Protein AF-A0A5J4K630-F1 (afdb_monomer_lite)

Organism: NCBI:txid2045279

Secondary structure (DSSP, 8-state):
-EEEEEEEEEEEEEE--S-TTS-EEEEEEEEEES-EEEEEETTEEEEEEESS-EEEEEEEEE-SS-S-HHHHHTTBS-HHHHHHHHTT-EEEEEEEEEEEE--SSEEE-SEEEETTEEEEE-

Sequence (122 aa):
MLRASEIIGTNAHLSLLPDPLHPVLTFSSTTMSGLQISRDLGSVTITITASGTAVATGVSIKTSILQDIVTGLSSFANKADLLILAAGGTVPRLVMTNVVLYIDRSLSSASLQAGGLQVSFS

Radius of gyration: 14.0 Å; chains: 1; bounding box: 38×26×37 Å

Foldseek 3Di:
DKWFQKKKFFFWAWDCPPPVQKIKIWGQKIKTHFIWDWDDDDPKIKIKTFNGIKMFGGKIAIAGHPVDLVVQCVFWPDPVCSVCRVVRHTDRITMGGRDDDDGPDDIDTPDMDGHRMDIDMD

pLDDT: mean 85.68, std 12.23, range [44.03, 96.88]

Structure (mmCIF, N/CA/C/O backbone):
data_AF-A0A5J4K630-F1
#
_entry.id   AF-A0A5J4K630-F1
#
loop_
_atom_site.group_PDB
_atom_site.id
_atom_site.type_symbol
_atom_site.label_atom_id
_atom_site.label_alt_id
_atom_site.label_comp_id
_atom_site.label_asym_id
_atom_site.label_entity_id
_atom_site.label_seq_id
_atom_site.pdbx_PDB_ins_code
_atom_site.Cartn_x
_atom_site.Cartn_y
_atom_site.Cartn_z
_atom_site.occupancy
_atom_site.B_iso_or_equiv
_atom_site.auth_seq_id
_atom_site.auth_comp_id
_atom_site.auth_asym_id
_atom_site.auth_atom_id
_atom_site.pdbx_PDB_model_num
ATOM 1 N N . MET A 1 1 ? -1.407 0.856 10.596 1.00 87.19 1 MET A N 1
ATOM 2 C CA . MET A 1 1 ? -1.364 -0.417 9.852 1.00 87.19 1 MET A CA 1
ATOM 3 C C . MET A 1 1 ? -2.173 -0.282 8.571 1.00 87.19 1 MET A C 1
ATOM 5 O O . MET A 1 1 ? -3.200 0.381 8.577 1.00 87.19 1 MET A O 1
ATOM 9 N N . LEU A 1 2 ? -1.717 -0.903 7.489 1.00 88.88 2 LEU A N 1
ATOM 10 C CA . LEU A 1 2 ? -2.449 -1.058 6.237 1.00 88.88 2 LEU A CA 1
ATOM 11 C C . LEU A 1 2 ? -2.735 -2.544 6.019 1.00 88.88 2 LEU A C 1
ATOM 13 O O . LEU A 1 2 ? -1.841 -3.376 6.162 1.00 88.88 2 LEU A O 1
ATOM 17 N N . ARG A 1 3 ? -3.978 -2.870 5.679 1.00 91.31 3 ARG A N 1
ATOM 18 C CA . ARG A 1 3 ? -4.424 -4.205 5.293 1.00 91.31 3 ARG A CA 1
ATOM 19 C C . ARG A 1 3 ? -5.130 -4.155 3.948 1.00 91.31 3 ARG A C 1
ATOM 21 O O . ARG A 1 3 ? -5.814 -3.179 3.643 1.00 91.31 3 ARG A O 1
ATOM 28 N N . ALA A 1 4 ? -4.960 -5.207 3.162 1.00 91.62 4 ALA A N 1
ATOM 29 C CA . ALA A 1 4 ? -5.709 -5.419 1.933 1.00 91.62 4 ALA A CA 1
ATOM 30 C C . ALA A 1 4 ? -5.740 -6.910 1.592 1.00 91.62 4 ALA A C 1
ATOM 32 O O . ALA A 1 4 ? -4.792 -7.641 1.871 1.00 91.62 4 ALA A O 1
ATOM 33 N N . SER A 1 5 ? -6.813 -7.361 0.952 1.00 92.69 5 SER A N 1
ATOM 34 C CA . SER A 1 5 ? -6.855 -8.714 0.382 1.00 92.69 5 SER A CA 1
ATOM 35 C C . SER A 1 5 ? -5.872 -8.860 -0.783 1.00 92.69 5 SER A C 1
ATOM 37 O O . SER A 1 5 ? -5.186 -9.874 -0.886 1.00 92.69 5 SER A O 1
ATOM 39 N N . GLU A 1 6 ? -5.745 -7.814 -1.602 1.00 93.19 6 GLU A N 1
ATOM 40 C CA . GLU A 1 6 ? -4.823 -7.747 -2.730 1.00 93.19 6 GLU A CA 1
ATOM 41 C C . GLU A 1 6 ? -4.379 -6.300 -2.971 1.00 93.19 6 GLU A C 1
ATOM 43 O O . GLU A 1 6 ? -5.175 -5.366 -2.837 1.00 93.19 6 GLU A O 1
ATOM 48 N N . ILE A 1 7 ? -3.113 -6.123 -3.342 1.00 92.62 7 ILE A N 1
ATOM 49 C CA . ILE A 1 7 ? -2.562 -4.891 -3.899 1.00 92.62 7 ILE A CA 1
ATOM 50 C C . ILE A 1 7 ? -1.830 -5.246 -5.186 1.00 92.62 7 ILE A C 1
ATOM 52 O O . ILE A 1 7 ? -0.868 -6.012 -5.171 1.00 92.62 7 ILE A O 1
ATOM 56 N N . ILE A 1 8 ? -2.246 -4.644 -6.294 1.00 95.31 8 ILE A N 1
ATOM 57 C CA . ILE A 1 8 ? -1.528 -4.718 -7.564 1.00 95.31 8 ILE A CA 1
ATOM 58 C C . ILE A 1 8 ? -0.910 -3.352 -7.817 1.00 95.31 8 ILE A C 1
ATOM 60 O O . ILE A 1 8 ? -1.618 -2.379 -8.081 1.00 95.31 8 ILE A O 1
ATOM 64 N N . GLY A 1 9 ? 0.411 -3.285 -7.717 1.00 94.50 9 GLY A N 1
ATOM 65 C CA . GLY A 1 9 ? 1.209 -2.102 -7.992 1.00 94.50 9 GLY A CA 1
ATOM 66 C C . GLY A 1 9 ? 1.831 -2.131 -9.384 1.00 94.50 9 GLY A C 1
ATOM 67 O O . GLY A 1 9 ? 2.195 -3.187 -9.899 1.00 94.50 9 GLY A O 1
ATOM 68 N N . THR A 1 10 ? 1.986 -0.956 -9.983 1.00 96.88 10 THR A N 1
ATOM 69 C CA . THR A 1 10 ? 2.667 -0.759 -11.271 1.00 96.88 10 THR A CA 1
ATOM 70 C C . THR A 1 10 ? 3.962 0.013 -11.076 1.00 96.88 10 THR A C 1
ATOM 72 O O . THR A 1 10 ? 4.003 0.965 -10.290 1.00 96.88 10 THR A O 1
ATOM 75 N N . ASN A 1 11 ? 5.007 -0.394 -11.803 1.00 95.00 11 ASN A N 1
ATOM 76 C CA . ASN A 1 11 ? 6.364 0.149 -11.688 1.00 95.00 11 ASN A CA 1
ATOM 77 C C . ASN A 1 11 ? 6.808 0.244 -10.224 1.00 95.00 11 ASN A C 1
ATOM 79 O O . ASN A 1 11 ? 7.135 1.322 -9.726 1.00 95.00 11 ASN A O 1
ATOM 83 N N . ALA A 1 12 ? 6.734 -0.884 -9.523 1.00 91.81 12 ALA A N 1
ATOM 84 C CA . ALA A 1 12 ? 7.150 -0.957 -8.138 1.00 91.81 12 ALA A CA 1
ATOM 85 C C . ALA A 1 12 ? 8.666 -0.785 -8.054 1.00 91.81 12 ALA A C 1
ATOM 87 O O . ALA A 1 12 ? 9.402 -1.457 -8.780 1.00 91.81 12 ALA A O 1
ATOM 88 N N . HIS A 1 13 ? 9.130 0.082 -7.164 1.00 91.50 13 HIS A N 1
ATOM 89 C CA . HIS A 1 13 ? 10.552 0.305 -6.946 1.00 91.50 13 HIS A CA 1
ATOM 90 C C . HIS A 1 13 ? 10.846 0.471 -5.458 1.00 91.50 13 HIS A C 1
ATOM 92 O O . HIS A 1 13 ? 10.081 1.096 -4.725 1.00 91.50 13 HIS A O 1
ATOM 98 N N . LEU A 1 14 ? 11.956 -0.109 -5.011 1.00 88.44 14 LEU A N 1
ATOM 99 C CA . LEU A 1 14 ? 12.396 -0.062 -3.625 1.00 88.44 14 LEU A CA 1
ATOM 100 C C . LEU A 1 14 ? 13.691 0.747 -3.537 1.00 88.44 14 LEU A C 1
ATOM 102 O O . LEU A 1 14 ? 14.737 0.300 -4.000 1.00 88.44 14 LEU A O 1
ATOM 106 N N . SER A 1 15 ? 13.623 1.923 -2.912 1.00 87.88 15 SER A N 1
ATOM 107 C CA . SER A 1 15 ? 14.808 2.726 -2.609 1.00 87.88 15 SER A CA 1
ATOM 108 C C . SER A 1 15 ? 15.292 2.441 -1.193 1.00 87.88 15 SER A C 1
ATOM 110 O O . SER A 1 15 ? 14.579 2.696 -0.221 1.00 87.88 15 SER A O 1
ATOM 112 N N . LEU A 1 16 ? 16.525 1.943 -1.083 1.00 81.31 16 LEU A N 1
ATOM 113 C CA . LEU A 1 16 ? 17.228 1.738 0.189 1.00 81.31 16 LEU A CA 1
ATOM 114 C C . LEU A 1 16 ? 18.130 2.923 0.557 1.00 81.31 16 LEU A C 1
ATOM 116 O O . LEU A 1 16 ? 18.669 2.968 1.652 1.00 81.31 16 LEU A O 1
ATOM 120 N N . LEU A 1 17 ? 18.343 3.873 -0.354 1.00 81.69 17 LEU A N 1
ATOM 121 C CA . LEU A 1 17 ? 19.236 5.009 -0.136 1.00 81.69 17 LEU A CA 1
ATOM 122 C C . LEU A 1 17 ? 18.433 6.310 0.006 1.00 81.69 17 LEU A C 1
ATOM 124 O O . LEU A 1 17 ? 17.365 6.442 -0.601 1.00 81.69 17 LEU A O 1
ATOM 128 N N . PRO A 1 18 ? 18.920 7.277 0.807 1.00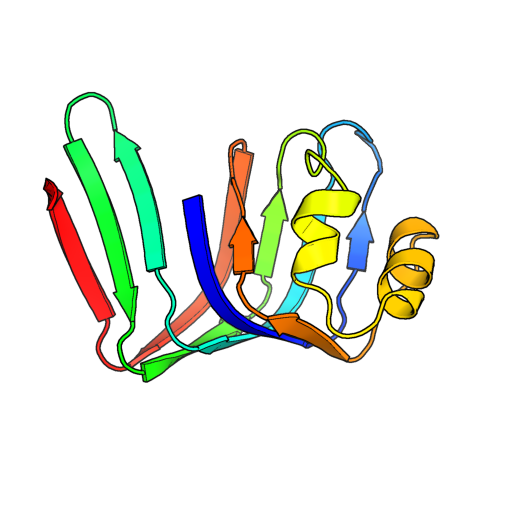 80.31 18 PRO A N 1
ATOM 129 C CA . PRO A 1 18 ? 20.186 7.268 1.560 1.00 80.31 18 PRO A CA 1
ATOM 130 C C . PRO A 1 18 ? 20.139 6.506 2.899 1.00 80.31 18 PRO A C 1
ATOM 132 O O . PRO A 1 18 ? 21.166 6.398 3.559 1.00 80.31 18 PRO A O 1
ATOM 135 N N . ASP A 1 19 ? 18.973 6.004 3.312 1.00 81.75 19 ASP A N 1
ATOM 136 C CA . ASP A 1 19 ? 18.746 5.409 4.634 1.00 81.75 19 ASP A CA 1
ATOM 137 C C . ASP A 1 19 ? 18.213 3.966 4.518 1.00 81.75 19 ASP A C 1
ATOM 139 O O . ASP A 1 19 ? 16.997 3.764 4.412 1.00 81.75 19 ASP A O 1
ATOM 143 N N . PRO A 1 20 ? 19.102 2.952 4.556 1.00 76.94 20 PRO A N 1
ATOM 144 C CA . PRO A 1 20 ? 18.723 1.545 4.397 1.00 76.94 20 PRO A CA 1
ATOM 145 C C . PRO A 1 20 ? 17.820 1.019 5.509 1.00 76.94 20 PRO A C 1
ATOM 147 O O . PRO A 1 20 ? 17.138 0.012 5.323 1.00 76.94 20 PRO A O 1
ATOM 150 N N . LEU A 1 21 ? 17.803 1.692 6.663 1.00 80.38 21 LEU A N 1
ATOM 151 C CA . LEU A 1 21 ? 16.943 1.327 7.780 1.00 80.38 21 LEU A CA 1
ATOM 152 C C . LEU A 1 21 ? 15.528 1.881 7.615 1.00 80.38 21 LEU A C 1
ATOM 154 O O . LEU A 1 21 ? 14.659 1.535 8.404 1.00 80.38 21 LEU A O 1
ATOM 158 N N . HIS A 1 22 ? 15.267 2.716 6.609 1.00 83.12 22 HIS A N 1
ATOM 159 C CA . HIS A 1 22 ? 13.945 3.285 6.350 1.00 83.12 22 HIS A CA 1
ATOM 160 C C . HIS A 1 22 ? 13.622 3.261 4.854 1.00 83.12 22 HIS A C 1
ATOM 162 O O . HIS A 1 22 ? 13.461 4.329 4.245 1.00 83.12 22 HIS A O 1
ATOM 168 N N . PRO A 1 23 ? 13.539 2.059 4.254 1.00 83.38 23 PRO A N 1
ATOM 169 C CA . PRO A 1 23 ? 13.325 1.915 2.827 1.00 83.38 23 PRO A CA 1
ATOM 170 C C . PRO A 1 23 ? 12.009 2.551 2.375 1.00 83.38 23 PRO A C 1
ATOM 172 O O . PRO A 1 23 ? 11.021 2.609 3.116 1.00 83.38 23 PRO A O 1
ATOM 175 N N . VAL A 1 24 ? 12.006 3.006 1.123 1.00 87.81 24 VAL A N 1
ATOM 176 C CA . VAL A 1 24 ? 10.841 3.607 0.473 1.00 87.81 24 VAL A CA 1
ATOM 177 C C . VAL A 1 24 ? 10.402 2.717 -0.681 1.00 87.81 24 VAL A C 1
ATOM 179 O O . VAL A 1 24 ? 11.122 2.580 -1.668 1.00 87.81 24 VAL A O 1
ATOM 182 N N . LEU A 1 25 ? 9.214 2.127 -0.558 1.00 88.38 25 LEU A N 1
ATOM 183 C CA . LEU A 1 25 ? 8.555 1.394 -1.634 1.00 88.38 25 LEU A CA 1
ATOM 184 C C . LEU A 1 25 ? 7.626 2.347 -2.385 1.00 88.38 25 LEU A C 1
ATOM 186 O O . LEU A 1 25 ? 6.707 2.917 -1.790 1.00 88.38 25 LEU A O 1
ATOM 190 N N . THR A 1 26 ? 7.857 2.519 -3.682 1.00 93.06 26 THR A N 1
ATOM 191 C CA . THR A 1 26 ? 7.055 3.391 -4.540 1.00 93.06 26 THR A CA 1
ATOM 192 C C . THR A 1 26 ? 6.324 2.616 -5.621 1.00 93.06 26 THR A C 1
ATOM 194 O O . THR A 1 26 ? 6.775 1.565 -6.073 1.00 93.06 26 THR A O 1
ATOM 197 N N . PHE A 1 27 ? 5.187 3.166 -6.043 1.00 94.69 27 PHE A N 1
ATOM 198 C CA . PHE A 1 27 ? 4.400 2.681 -7.169 1.00 94.69 27 PHE A CA 1
ATOM 199 C C . PHE A 1 27 ? 3.912 3.864 -7.999 1.00 94.69 27 PHE A C 1
ATOM 201 O O . PHE A 1 27 ? 3.454 4.872 -7.453 1.00 94.69 27 PHE A O 1
ATOM 208 N N . SER A 1 28 ? 3.924 3.726 -9.326 1.00 96.56 28 SER A N 1
ATOM 209 C CA . SER A 1 28 ? 3.283 4.715 -10.205 1.00 96.56 28 SER A CA 1
ATOM 210 C C . SER A 1 28 ? 1.768 4.733 -9.998 1.00 96.56 28 SER A C 1
ATOM 212 O O . SER A 1 28 ? 1.162 5.798 -9.869 1.00 96.56 28 SER A O 1
ATOM 214 N N . SER A 1 29 ? 1.161 3.551 -9.908 1.00 96.50 29 SER A N 1
ATOM 215 C CA . SER A 1 29 ? -0.235 3.375 -9.516 1.00 96.50 29 SER A CA 1
ATOM 216 C C . SER A 1 29 ? -0.446 2.056 -8.784 1.00 96.50 29 SER A C 1
ATOM 218 O O . SER A 1 29 ? 0.317 1.106 -8.986 1.00 96.50 29 SER A O 1
ATOM 220 N N . THR A 1 30 ? -1.479 1.999 -7.948 1.00 95.75 30 THR A N 1
ATOM 221 C CA . THR A 1 30 ? -1.917 0.785 -7.264 1.00 95.75 30 THR A CA 1
ATOM 222 C C . THR A 1 30 ? -3.420 0.599 -7.400 1.00 95.75 30 THR A C 1
ATOM 224 O O . THR A 1 30 ? -4.188 1.561 -7.408 1.00 95.75 30 THR A O 1
ATOM 227 N N . THR A 1 31 ? -3.838 -0.660 -7.475 1.00 96.31 31 THR A N 1
ATOM 228 C CA . THR A 1 31 ? -5.221 -1.081 -7.238 1.00 96.31 31 THR A CA 1
ATOM 229 C C . THR A 1 31 ? -5.238 -1.948 -5.988 1.00 96.31 31 THR A C 1
ATOM 231 O O . THR A 1 31 ? -4.342 -2.768 -5.793 1.00 96.31 31 THR A O 1
ATOM 234 N N . MET A 1 32 ? -6.193 -1.710 -5.095 1.00 94.81 32 MET A N 1
ATOM 235 C CA . MET A 1 32 ? -6.245 -2.311 -3.765 1.00 94.81 32 MET A CA 1
ATOM 236 C C . MET A 1 32 ? -7.654 -2.833 -3.498 1.00 94.81 32 MET A C 1
ATOM 238 O O . MET A 1 32 ? -8.622 -2.077 -3.576 1.00 94.81 32 MET A O 1
ATOM 242 N N . SER A 1 33 ? -7.766 -4.111 -3.150 1.00 95.00 33 SER A N 1
ATOM 243 C CA . SER A 1 33 ? -9.037 -4.770 -2.837 1.00 95.00 33 SER A CA 1
ATOM 244 C C . SER A 1 33 ? -9.147 -5.017 -1.3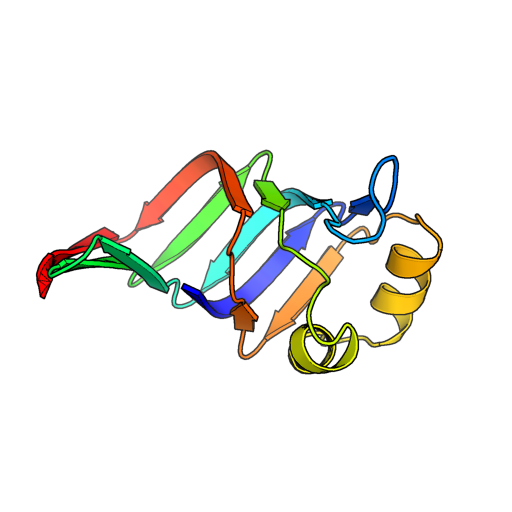35 1.00 95.00 33 SER A C 1
ATOM 246 O O . SER A 1 33 ? -8.223 -5.557 -0.720 1.00 95.00 33 SER A O 1
ATOM 248 N N . GLY A 1 34 ? -10.280 -4.651 -0.729 1.00 92.94 34 GLY A N 1
ATOM 249 C CA . GLY A 1 34 ? -10.496 -4.794 0.717 1.00 92.94 34 GLY A CA 1
ATOM 250 C C . GLY A 1 34 ? -9.566 -3.906 1.547 1.00 92.94 34 GLY A C 1
ATOM 251 O O . GLY A 1 34 ? -8.999 -4.364 2.536 1.00 92.94 34 GLY A O 1
ATOM 252 N N . LEU A 1 35 ? -9.350 -2.664 1.099 1.00 94.44 35 LEU A N 1
ATOM 253 C CA . LEU A 1 35 ? -8.450 -1.718 1.754 1.00 94.44 35 LEU A CA 1
ATOM 254 C C . LEU A 1 35 ? -8.952 -1.379 3.163 1.00 94.44 35 LEU A C 1
ATOM 256 O O . LEU A 1 35 ? -10.089 -0.941 3.341 1.00 94.44 35 LEU A O 1
ATOM 260 N N . GLN A 1 36 ? -8.058 -1.491 4.140 1.00 94.56 36 GLN A N 1
ATOM 261 C CA . GLN A 1 36 ? -8.236 -0.991 5.496 1.00 94.56 36 GLN A CA 1
ATOM 262 C C . GLN A 1 36 ? -6.947 -0.302 5.955 1.00 94.56 36 GLN A C 1
ATOM 264 O O . GLN A 1 36 ? -5.870 -0.890 5.926 1.00 94.56 36 GLN A O 1
ATOM 269 N N . ILE A 1 37 ? -7.042 0.940 6.415 1.00 91.94 37 ILE A N 1
ATOM 270 C CA . ILE A 1 37 ? -5.926 1.702 6.977 1.00 91.94 37 ILE A CA 1
ATOM 271 C C . ILE A 1 37 ? -6.326 2.116 8.383 1.00 91.94 37 ILE A C 1
ATOM 273 O O . ILE A 1 37 ? -7.270 2.879 8.547 1.00 91.94 37 ILE A O 1
ATOM 277 N N . SER A 1 38 ? -5.611 1.639 9.394 1.00 91.88 38 SER A N 1
ATOM 278 C CA . SER A 1 38 ? -5.817 2.041 10.782 1.00 91.88 38 SER A CA 1
ATOM 279 C C . SER A 1 38 ? -4.617 2.806 11.329 1.00 91.88 38 SER A C 1
ATOM 281 O O . SER A 1 38 ? -3.464 2.501 11.003 1.00 91.88 38 SER A O 1
ATOM 283 N N . ARG A 1 39 ? -4.862 3.812 12.164 1.00 89.38 39 ARG A N 1
ATOM 284 C CA . ARG A 1 39 ? -3.822 4.536 12.894 1.00 89.38 39 ARG A CA 1
ATOM 285 C C . ARG A 1 39 ? -4.324 4.912 14.280 1.00 89.38 39 ARG A C 1
ATOM 287 O O . ARG A 1 39 ? -5.377 5.535 14.410 1.00 89.38 39 ARG A O 1
ATOM 294 N N . ASP A 1 40 ? -3.504 4.600 15.270 1.00 89.44 40 ASP A N 1
ATOM 295 C CA . ASP A 1 40 ? -3.752 4.951 16.661 1.00 89.44 40 ASP A CA 1
ATOM 296 C C . ASP A 1 40 ? -3.271 6.385 16.908 1.00 89.44 40 ASP A C 1
ATOM 298 O O . ASP A 1 40 ? -2.170 6.774 16.504 1.00 89.44 40 ASP A O 1
ATOM 302 N N . LEU A 1 41 ? -4.113 7.181 17.556 1.00 87.75 41 LEU A N 1
ATOM 303 C CA . LEU A 1 41 ? -3.887 8.575 17.925 1.00 87.75 41 LEU A CA 1
ATOM 304 C C . LEU A 1 41 ? -4.102 8.733 19.434 1.00 87.75 41 LEU A C 1
ATOM 306 O O . LEU A 1 41 ? -5.009 9.426 19.894 1.00 87.75 41 LEU A O 1
ATOM 310 N N . GLY A 1 42 ? -3.279 8.037 20.219 1.00 88.12 42 GLY A N 1
ATOM 311 C CA . GLY A 1 42 ? -3.413 7.998 21.674 1.00 88.12 42 GLY A CA 1
ATOM 312 C C . GLY A 1 42 ? -4.590 7.123 22.094 1.00 88.12 42 GLY A C 1
ATOM 313 O O . GLY A 1 42 ? -4.501 5.904 22.013 1.00 88.12 42 GLY A O 1
ATOM 314 N N . SER A 1 43 ? -5.682 7.737 22.548 1.00 92.50 43 SER A N 1
ATOM 315 C CA . SER A 1 43 ? -6.874 7.025 23.031 1.00 92.50 43 SER A CA 1
ATOM 316 C C . SER A 1 43 ? -7.905 6.707 21.944 1.00 92.50 43 SER A C 1
ATOM 318 O O . SER A 1 43 ? -8.957 6.174 22.271 1.00 92.50 43 SER A O 1
ATOM 320 N N . VAL A 1 44 ? -7.653 7.093 20.689 1.00 93.06 44 VAL A N 1
ATOM 321 C CA . VAL A 1 44 ? -8.581 6.899 19.565 1.00 93.06 44 VAL A CA 1
ATOM 322 C C . VAL A 1 44 ? -7.860 6.196 18.430 1.00 93.06 44 VAL A C 1
ATOM 324 O O . VAL A 1 44 ? -6.778 6.613 18.023 1.00 93.06 44 VAL A O 1
ATOM 327 N N . THR A 1 45 ? -8.489 5.177 17.865 1.00 93.38 45 THR A N 1
ATOM 328 C CA . THR A 1 45 ? -8.066 4.540 16.621 1.00 93.38 45 THR A CA 1
ATOM 329 C C . THR A 1 45 ? -8.914 5.071 15.479 1.00 93.38 45 THR A C 1
ATOM 331 O O . THR A 1 45 ? -10.135 4.917 15.473 1.00 93.38 45 THR A O 1
ATOM 334 N N . ILE A 1 46 ? -8.273 5.674 14.480 1.00 93.94 46 ILE A N 1
ATOM 335 C CA . ILE A 1 46 ? -8.932 6.006 13.216 1.00 93.94 46 ILE A CA 1
ATOM 336 C C . ILE A 1 46 ? -8.763 4.821 12.283 1.00 93.94 46 ILE A C 1
ATOM 338 O O . ILE A 1 46 ? -7.636 4.401 12.023 1.00 93.94 46 ILE A O 1
ATOM 342 N N . THR A 1 47 ? -9.865 4.314 11.740 1.00 94.19 47 THR A N 1
ATOM 343 C CA . THR A 1 47 ? -9.848 3.280 10.707 1.00 94.19 47 THR A CA 1
ATOM 344 C C . THR A 1 47 ? -10.576 3.772 9.464 1.00 94.19 47 THR A C 1
ATOM 346 O O . THR A 1 47 ? -11.726 4.189 9.518 1.00 94.19 47 THR A O 1
ATOM 349 N N . ILE A 1 48 ? -9.892 3.708 8.330 1.00 93.06 48 ILE A N 1
ATOM 350 C CA . ILE A 1 48 ? -10.412 3.988 6.998 1.00 93.06 48 ILE A CA 1
ATOM 351 C C . ILE A 1 48 ? -10.598 2.644 6.303 1.00 93.06 48 ILE A C 1
ATOM 353 O O . ILE A 1 48 ? -9.655 1.860 6.238 1.00 93.06 48 ILE A O 1
ATOM 357 N N . THR A 1 49 ? -11.782 2.369 5.772 1.00 94.50 49 THR A N 1
ATOM 358 C CA . THR A 1 49 ? -12.056 1.164 4.977 1.00 94.50 49 THR A CA 1
ATOM 359 C C . THR A 1 49 ? -12.628 1.535 3.620 1.00 94.50 49 THR A C 1
ATOM 361 O O . THR A 1 49 ? -13.304 2.552 3.489 1.00 94.50 49 THR A O 1
ATOM 364 N N . ALA A 1 50 ? -12.365 0.715 2.606 1.00 93.31 50 ALA A N 1
ATOM 365 C CA . ALA A 1 50 ? -13.037 0.791 1.316 1.00 93.31 50 ALA A CA 1
ATOM 366 C C . ALA A 1 50 ? -13.688 -0.560 1.012 1.00 93.31 50 ALA A C 1
ATOM 368 O O . ALA A 1 50 ? -13.021 -1.595 1.015 1.00 93.31 50 ALA A O 1
ATOM 369 N N . SER A 1 51 ? -14.997 -0.538 0.760 1.00 88.44 51 SER A N 1
ATOM 370 C CA . SER A 1 51 ? -15.762 -1.737 0.387 1.00 88.44 51 SER A CA 1
ATOM 371 C C . SER A 1 51 ? -15.574 -2.123 -1.084 1.00 88.44 51 SER A C 1
ATOM 373 O O . SER A 1 51 ? -15.712 -3.295 -1.427 1.00 88.44 51 SER A O 1
ATOM 375 N N . GLY A 1 52 ? -15.234 -1.160 -1.948 1.00 87.25 52 GLY A N 1
ATOM 376 C CA . GLY A 1 52 ? -14.858 -1.394 -3.342 1.00 87.25 52 GLY A CA 1
ATOM 377 C C . GLY A 1 52 ? -13.344 -1.420 -3.572 1.00 87.25 52 GLY A C 1
ATOM 378 O O . GLY A 1 52 ? -12.541 -1.290 -2.647 1.00 87.25 52 GLY A O 1
ATOM 379 N N . THR A 1 53 ? -12.945 -1.547 -4.838 1.00 92.00 53 THR A N 1
ATOM 380 C CA . THR A 1 53 ? -11.546 -1.378 -5.248 1.00 92.00 53 THR A CA 1
ATOM 381 C C . THR A 1 53 ? -11.116 0.074 -5.049 1.00 92.00 53 THR A C 1
ATOM 383 O O . THR A 1 53 ? -11.780 1.001 -5.517 1.00 92.00 53 THR A O 1
ATOM 386 N N . ALA A 1 54 ? -9.992 0.270 -4.367 1.00 94.31 54 ALA A N 1
ATOM 387 C CA . ALA A 1 54 ? -9.335 1.560 -4.242 1.00 94.31 54 ALA A CA 1
ATOM 388 C C . ALA A 1 54 ? -8.202 1.679 -5.267 1.00 94.31 54 ALA A C 1
ATOM 390 O O . ALA A 1 54 ? -7.400 0.761 -5.428 1.00 94.31 54 ALA A O 1
ATOM 391 N N . VAL A 1 55 ? -8.126 2.815 -5.952 1.00 95.88 55 VAL A N 1
ATOM 392 C CA . VAL A 1 55 ? -7.090 3.138 -6.935 1.00 95.88 55 VAL A CA 1
ATOM 393 C C . VAL A 1 55 ? -6.294 4.325 -6.421 1.00 95.88 55 VAL A C 1
ATOM 395 O O . VAL A 1 55 ? -6.878 5.344 -6.053 1.00 95.88 55 VAL A O 1
ATOM 398 N N . ALA A 1 56 ? -4.971 4.214 -6.397 1.00 95.06 56 ALA A N 1
ATOM 399 C CA . ALA A 1 56 ? -4.096 5.309 -5.998 1.00 95.06 56 ALA A CA 1
ATOM 400 C C . ALA A 1 56 ? -2.974 5.532 -7.012 1.00 95.06 56 ALA A C 1
ATOM 402 O O . ALA A 1 56 ? -2.547 4.605 -7.699 1.00 95.06 56 ALA A O 1
ATOM 403 N N . THR A 1 57 ? -2.483 6.767 -7.102 1.00 96.56 57 THR A N 1
ATOM 404 C CA . THR A 1 57 ? -1.349 7.139 -7.964 1.00 96.56 57 THR A CA 1
ATOM 405 C C . THR A 1 57 ? -0.229 7.772 -7.155 1.00 96.56 57 THR A C 1
ATOM 407 O O . THR A 1 57 ? -0.478 8.371 -6.106 1.00 96.56 57 THR A O 1
ATOM 410 N N . GLY A 1 58 ? 1.010 7.638 -7.640 1.00 93.56 58 GLY A N 1
ATOM 411 C CA . GLY A 1 58 ? 2.197 8.196 -6.988 1.00 93.56 58 GLY A CA 1
ATOM 412 C C . GLY A 1 58 ? 2.317 7.743 -5.534 1.00 93.56 58 GLY A C 1
ATOM 413 O O . GLY A 1 58 ? 2.467 8.574 -4.641 1.00 93.56 58 GLY A O 1
ATOM 414 N N . VAL A 1 59 ? 2.149 6.443 -5.294 1.00 92.88 59 VAL A N 1
ATOM 415 C CA . VAL A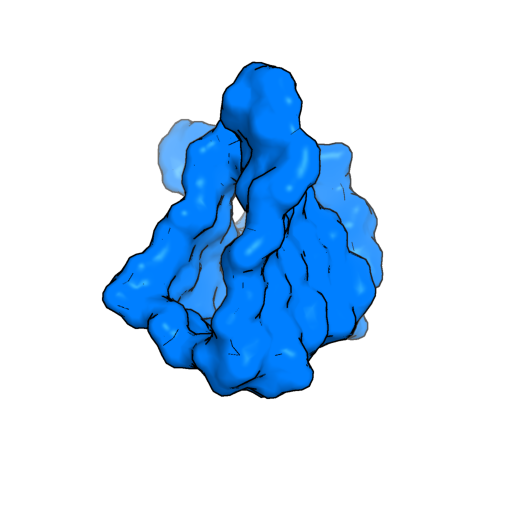 1 59 ? 2.123 5.881 -3.942 1.00 92.88 59 VAL A CA 1
ATOM 416 C C . VAL A 1 59 ? 3.548 5.755 -3.431 1.00 92.88 59 VAL A C 1
ATOM 418 O O . VAL A 1 59 ? 4.419 5.245 -4.134 1.00 92.88 59 VAL A O 1
ATOM 421 N N . SER A 1 60 ? 3.772 6.192 -2.197 1.00 91.38 60 SER A N 1
ATOM 422 C CA . SER A 1 60 ? 5.037 6.050 -1.490 1.00 91.38 60 SER A CA 1
ATOM 423 C C . SER A 1 60 ? 4.786 5.547 -0.076 1.00 91.38 60 SER A C 1
ATOM 425 O O . SER A 1 60 ? 3.996 6.115 0.685 1.00 91.38 60 SER A O 1
ATOM 427 N N . ILE A 1 61 ? 5.455 4.453 0.268 1.00 87.38 61 ILE A N 1
ATOM 428 C CA . ILE A 1 61 ? 5.378 3.810 1.572 1.00 87.38 61 ILE A CA 1
ATOM 429 C C . ILE A 1 61 ? 6.777 3.841 2.165 1.00 87.38 61 ILE A C 1
ATOM 431 O O . ILE A 1 61 ? 7.688 3.192 1.655 1.00 87.38 61 ILE A O 1
ATOM 435 N N . LYS A 1 62 ? 6.939 4.590 3.252 1.00 85.62 62 LYS A N 1
ATOM 436 C CA . LYS A 1 62 ? 8.159 4.604 4.053 1.00 85.62 62 LYS A CA 1
ATOM 437 C C . LYS A 1 62 ? 7.876 3.910 5.373 1.00 85.62 62 LYS A C 1
ATOM 439 O O . LYS A 1 62 ? 6.929 4.272 6.076 1.00 85.62 62 LYS A O 1
ATOM 444 N N . THR A 1 63 ? 8.719 2.950 5.717 1.00 74.00 63 THR A N 1
ATOM 445 C CA . THR A 1 63 ? 8.638 2.208 6.976 1.00 74.00 63 THR A CA 1
ATOM 446 C C . THR A 1 63 ? 10.042 1.972 7.512 1.00 74.00 63 THR A C 1
ATOM 448 O O . THR A 1 63 ? 10.960 1.767 6.719 1.00 74.00 63 THR A O 1
ATOM 451 N N . SER A 1 64 ? 10.236 2.023 8.829 1.00 70.62 64 SER A N 1
ATOM 452 C CA . SER A 1 64 ? 11.472 1.546 9.453 1.00 70.62 64 SER A CA 1
ATOM 453 C C . SER A 1 64 ? 11.558 0.053 9.201 1.00 70.62 64 SER A C 1
ATOM 455 O O . SER A 1 64 ? 10.540 -0.617 9.361 1.00 70.62 64 SER A O 1
ATOM 457 N N . ILE A 1 65 ? 12.725 -0.371 8.691 1.00 59.69 65 ILE A N 1
ATOM 458 C CA . ILE A 1 65 ? 13.129 -1.678 8.151 1.00 59.69 65 ILE A CA 1
ATOM 459 C C . ILE A 1 65 ? 11.905 -2.532 7.909 1.00 59.69 65 ILE A C 1
ATOM 461 O O . ILE A 1 65 ? 11.410 -3.058 8.891 1.00 59.69 65 ILE A O 1
ATOM 465 N N . LEU A 1 66 ? 11.437 -2.665 6.658 1.00 60.09 66 LEU A N 1
ATOM 466 C CA . LEU A 1 66 ? 10.529 -3.736 6.209 1.00 60.09 66 LEU A CA 1
ATOM 467 C C . LEU A 1 66 ? 10.750 -4.992 7.077 1.00 60.09 66 LEU A C 1
ATOM 469 O O . LEU A 1 66 ? 11.671 -5.755 6.802 1.00 60.09 66 LEU A O 1
ATOM 473 N N . GLN A 1 67 ? 10.007 -5.134 8.185 1.00 46.84 67 GLN A N 1
ATOM 474 C CA . GLN A 1 67 ? 10.558 -5.779 9.402 1.00 46.84 67 GLN A CA 1
ATOM 475 C C . GLN A 1 67 ? 10.460 -7.291 9.383 1.00 46.84 67 GLN A C 1
ATOM 477 O O . GLN A 1 67 ? 10.731 -7.993 10.345 1.00 46.84 67 GLN A O 1
ATOM 482 N N . ASP A 1 68 ? 10.119 -7.788 8.223 1.00 45.31 68 ASP A N 1
ATOM 483 C CA . ASP A 1 68 ? 10.962 -8.753 7.590 1.00 45.31 68 ASP A CA 1
ATOM 484 C C . ASP A 1 68 ? 10.737 -8.470 6.107 1.00 45.31 68 ASP A C 1
ATOM 486 O O . ASP A 1 68 ? 9.584 -8.407 5.658 1.00 45.31 68 ASP A O 1
ATOM 490 N N . ILE A 1 69 ? 11.799 -8.332 5.312 1.00 51.75 69 ILE A N 1
ATOM 491 C CA . ILE A 1 69 ? 11.651 -8.524 3.871 1.00 51.75 69 ILE A CA 1
ATOM 492 C C . ILE A 1 69 ? 10.848 -9.834 3.701 1.00 51.75 69 ILE A C 1
ATOM 494 O O . ILE A 1 69 ? 9.917 -9.786 2.922 1.00 51.75 69 ILE A O 1
ATOM 498 N N . VAL A 1 70 ? 10.996 -10.839 4.601 1.00 44.03 70 VAL A N 1
ATOM 499 C CA . VAL A 1 70 ? 10.194 -12.079 4.849 1.00 44.03 70 VAL A CA 1
ATOM 500 C C . VAL A 1 70 ? 8.687 -11.930 5.238 1.00 44.03 70 VAL A C 1
ATOM 502 O O . VAL A 1 70 ? 7.879 -12.757 4.813 1.00 44.03 70 VAL A O 1
ATOM 505 N N . THR A 1 71 ? 8.236 -10.886 5.944 1.00 45.72 71 THR A N 1
ATOM 506 C CA . THR A 1 71 ? 6.840 -10.691 6.385 1.00 45.72 71 THR A CA 1
ATOM 507 C C . THR A 1 71 ? 6.085 -9.854 5.367 1.00 45.72 71 THR A C 1
ATOM 509 O O . THR A 1 71 ? 4.964 -10.214 5.013 1.00 45.72 71 THR A O 1
ATOM 512 N N . GLY A 1 72 ? 6.741 -8.847 4.778 1.00 51.88 72 GLY A N 1
ATOM 513 C CA . GLY A 1 72 ? 6.298 -8.247 3.520 1.00 51.88 72 GLY A CA 1
ATOM 514 C C . GLY A 1 72 ? 6.254 -9.286 2.390 1.00 51.88 72 GLY A C 1
ATOM 515 O O . GLY A 1 72 ? 5.251 -9.359 1.690 1.00 51.88 72 GLY A O 1
ATOM 516 N N . LEU A 1 73 ? 7.285 -10.144 2.282 1.00 52.81 73 LEU A N 1
ATOM 517 C CA . LEU A 1 73 ? 7.454 -11.285 1.348 1.00 52.81 73 LEU A CA 1
ATOM 518 C C . LEU A 1 73 ? 6.287 -12.261 1.378 1.00 52.81 73 LEU A C 1
ATOM 520 O O . LEU A 1 73 ? 6.002 -12.860 0.346 1.00 52.81 73 LEU A O 1
ATOM 524 N N . SER A 1 74 ? 5.651 -12.463 2.538 1.00 56.12 74 SER A N 1
ATOM 525 C CA . SER A 1 74 ? 4.502 -13.370 2.646 1.00 56.12 74 SER A CA 1
ATOM 526 C C . SER A 1 74 ? 3.351 -12.927 1.748 1.00 56.12 74 SER A C 1
ATOM 528 O O . SER A 1 74 ? 2.596 -13.759 1.250 1.00 56.12 74 SER A O 1
ATOM 530 N N . SER A 1 75 ? 3.267 -11.621 1.487 1.00 58.62 75 SER A N 1
ATOM 531 C CA . SER A 1 75 ? 2.261 -11.071 0.606 1.00 58.62 75 SER A CA 1
ATOM 532 C C . SER A 1 75 ? 2.640 -11.166 -0.870 1.00 58.62 75 SER A C 1
ATOM 534 O O . SER A 1 75 ? 1.746 -11.131 -1.703 1.00 58.62 75 SER A O 1
ATOM 536 N N . PHE A 1 76 ? 3.915 -11.300 -1.248 1.00 69.06 76 PHE A N 1
ATOM 537 C CA . PHE A 1 76 ? 4.320 -11.273 -2.659 1.00 69.06 76 PHE A CA 1
ATOM 538 C C . PHE A 1 76 ? 3.906 -12.561 -3.365 1.00 69.06 76 PHE A C 1
ATOM 540 O O . PHE A 1 76 ? 4.312 -13.654 -2.975 1.00 69.06 76 PHE A O 1
ATOM 547 N N . ALA A 1 77 ? 3.163 -12.433 -4.464 1.00 74.19 77 ALA A N 1
ATOM 548 C CA . ALA A 1 77 ? 2.798 -13.590 -5.276 1.00 74.19 77 ALA A CA 1
ATOM 549 C C . ALA A 1 77 ? 4.031 -14.241 -5.939 1.00 74.19 77 ALA A C 1
ATOM 551 O O . ALA A 1 77 ? 4.078 -15.459 -6.101 1.00 74.19 77 ALA A O 1
ATOM 552 N N . ASN A 1 78 ? 5.042 -13.438 -6.297 1.00 80.06 78 ASN A N 1
ATOM 553 C CA . ASN A 1 78 ? 6.281 -13.894 -6.923 1.00 80.06 78 ASN A CA 1
ATOM 554 C C . ASN A 1 78 ? 7.512 -13.448 -6.120 1.00 80.06 78 ASN A C 1
ATOM 556 O O . ASN A 1 78 ? 7.771 -12.259 -5.945 1.00 80.06 78 ASN A O 1
ATOM 560 N N . LYS A 1 79 ? 8.322 -14.415 -5.677 1.00 78.06 79 LYS A N 1
ATOM 561 C CA . LYS A 1 79 ? 9.553 -14.152 -4.915 1.00 78.06 79 LYS A CA 1
ATOM 562 C C . LYS A 1 79 ? 10.687 -13.577 -5.771 1.00 78.06 79 LYS A C 1
ATOM 564 O O . LYS A 1 79 ? 11.581 -12.943 -5.224 1.00 78.06 79 LYS A O 1
ATOM 56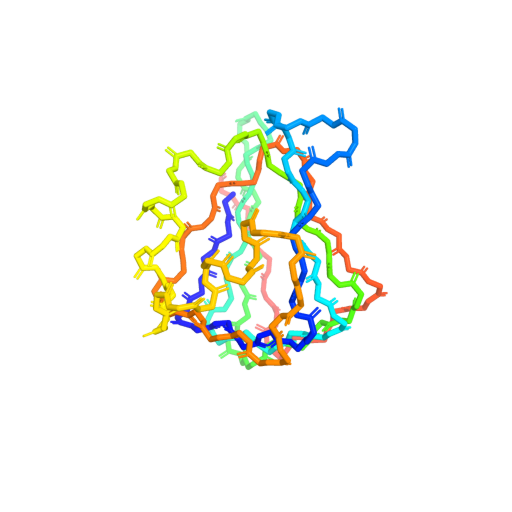9 N N . ALA A 1 80 ? 10.666 -13.768 -7.093 1.00 82.81 80 ALA A N 1
ATOM 570 C CA . ALA A 1 80 ? 11.683 -13.199 -7.982 1.00 82.81 80 ALA A CA 1
ATOM 571 C C . ALA A 1 80 ? 11.594 -11.665 -8.052 1.00 82.81 80 ALA A C 1
ATOM 573 O O . ALA A 1 80 ? 12.621 -10.988 -8.112 1.00 82.81 80 ALA A O 1
ATOM 574 N N . ASP A 1 81 ? 10.381 -11.117 -7.952 1.00 82.44 81 ASP A N 1
ATOM 575 C CA . ASP A 1 81 ? 10.132 -9.672 -7.942 1.00 82.44 81 ASP A CA 1
ATOM 576 C C . ASP A 1 81 ? 10.860 -8.993 -6.774 1.00 82.44 81 ASP A C 1
ATOM 578 O O . ASP A 1 81 ? 11.347 -7.873 -6.891 1.00 82.44 81 ASP A O 1
ATOM 582 N N . LEU A 1 82 ? 11.017 -9.698 -5.656 1.00 77.25 82 LEU A N 1
ATOM 583 C CA . LEU A 1 82 ? 11.723 -9.186 -4.485 1.00 77.25 82 LEU A CA 1
ATOM 584 C C . LEU A 1 82 ? 13.216 -9.071 -4.693 1.00 77.25 82 LEU A C 1
ATOM 586 O O . LEU A 1 82 ? 13.810 -8.112 -4.214 1.00 77.25 82 LEU A O 1
ATOM 590 N N . LEU A 1 83 ? 13.821 -10.015 -5.412 1.00 80.88 83 LEU A N 1
ATOM 591 C CA . LEU A 1 83 ? 15.235 -9.917 -5.748 1.00 80.88 83 LEU A CA 1
ATOM 592 C C . LEU A 1 83 ? 15.479 -8.731 -6.684 1.00 80.88 83 LEU A C 1
ATOM 594 O O . LEU A 1 83 ? 16.441 -7.993 -6.490 1.00 80.88 83 LEU A O 1
ATOM 598 N N . ILE A 1 84 ? 14.573 -8.510 -7.644 1.00 85.31 84 ILE A N 1
ATOM 599 C CA . ILE A 1 84 ? 14.614 -7.337 -8.523 1.00 85.31 84 ILE A CA 1
ATOM 600 C C . ILE A 1 84 ? 14.535 -6.059 -7.682 1.00 85.31 84 ILE A C 1
ATOM 602 O O . ILE A 1 84 ? 15.392 -5.195 -7.827 1.00 85.31 84 ILE A O 1
ATOM 606 N N . LEU A 1 85 ? 13.567 -5.951 -6.767 1.00 84.94 85 LEU A N 1
ATOM 607 C CA . LEU A 1 85 ? 13.418 -4.778 -5.897 1.00 84.94 85 LEU A CA 1
ATOM 608 C C . LEU A 1 85 ? 14.619 -4.576 -4.963 1.00 84.94 85 LEU A C 1
ATOM 610 O O . LEU A 1 85 ? 15.110 -3.460 -4.837 1.00 84.94 85 LEU A O 1
ATOM 614 N N . ALA A 1 86 ? 15.120 -5.640 -4.331 1.00 79.56 86 ALA A N 1
ATOM 615 C CA . ALA A 1 86 ? 16.260 -5.581 -3.415 1.00 79.56 86 ALA A CA 1
ATOM 616 C C . ALA A 1 86 ? 17.566 -5.187 -4.123 1.00 79.56 86 ALA A C 1
ATOM 618 O O . ALA A 1 86 ? 18.414 -4.529 -3.525 1.00 79.56 86 ALA A O 1
ATOM 619 N N . ALA A 1 87 ? 17.707 -5.535 -5.404 1.00 83.50 87 ALA A N 1
ATOM 620 C CA . ALA A 1 87 ? 18.804 -5.082 -6.254 1.00 83.50 87 ALA A CA 1
ATOM 621 C C . ALA A 1 87 ? 18.639 -3.626 -6.743 1.00 83.50 87 ALA A C 1
ATOM 623 O O . ALA A 1 87 ? 19.462 -3.149 -7.522 1.00 83.50 87 ALA A O 1
ATOM 624 N N . GLY A 1 88 ? 17.581 -2.918 -6.324 1.00 81.50 88 GLY A N 1
ATOM 625 C CA . GLY A 1 88 ? 17.257 -1.567 -6.789 1.00 81.50 88 GLY A CA 1
ATOM 626 C C . GLY A 1 88 ? 16.599 -1.534 -8.172 1.00 81.50 88 GLY A C 1
ATOM 627 O O . GLY A 1 88 ? 16.518 -0.483 -8.803 1.00 81.50 88 GLY A O 1
ATOM 628 N N . GLY A 1 89 ? 16.128 -2.673 -8.671 1.00 86.81 89 GLY A N 1
ATOM 629 C CA . GLY A 1 89 ? 15.375 -2.769 -9.913 1.00 86.81 89 GLY A CA 1
ATOM 630 C C . GLY A 1 89 ? 13.944 -2.244 -9.789 1.00 86.81 89 GLY A C 1
ATOM 631 O O . GLY A 1 89 ? 13.469 -1.846 -8.722 1.00 86.81 89 GLY A O 1
ATOM 632 N N . THR A 1 90 ? 13.244 -2.245 -10.922 1.00 92.50 90 THR A N 1
ATOM 633 C CA . THR A 1 90 ? 11.814 -1.925 -11.005 1.00 92.50 90 THR A CA 1
ATOM 634 C C . THR A 1 90 ? 11.047 -3.168 -11.426 1.00 92.50 90 THR A C 1
ATOM 636 O O . THR A 1 90 ? 11.426 -3.834 -12.387 1.00 92.50 90 THR A O 1
ATOM 639 N N . VAL A 1 91 ? 9.951 -3.462 -10.733 1.00 92.06 91 VAL A N 1
ATOM 640 C CA . VAL A 1 91 ? 9.022 -4.539 -11.089 1.00 92.06 91 VAL A CA 1
ATOM 641 C C . VAL A 1 91 ? 7.821 -3.912 -11.804 1.00 92.06 91 VAL A C 1
ATOM 643 O O . VAL A 1 91 ? 7.067 -3.166 -11.174 1.00 92.06 91 VAL A O 1
ATOM 646 N N . PRO A 1 92 ? 7.604 -4.184 -13.106 1.00 94.56 92 PRO A N 1
ATOM 647 C CA . PRO A 1 92 ? 6.542 -3.533 -13.879 1.00 94.56 92 PRO A CA 1
ATOM 648 C C . PRO A 1 92 ? 5.143 -3.754 -13.301 1.00 94.56 92 PRO A C 1
ATOM 650 O O . PRO A 1 92 ? 4.319 -2.840 -13.296 1.00 94.56 92 PRO A O 1
ATOM 653 N N . ARG A 1 93 ? 4.889 -4.956 -12.776 1.00 94.69 93 ARG A N 1
ATOM 654 C CA . ARG A 1 93 ? 3.647 -5.323 -12.100 1.00 94.69 93 ARG A CA 1
ATOM 655 C C . ARG A 1 93 ? 3.973 -6.140 -10.863 1.00 94.69 93 ARG A C 1
ATOM 657 O O . ARG A 1 93 ? 4.351 -7.299 -10.987 1.00 94.69 93 ARG A O 1
ATOM 664 N N . LEU A 1 94 ? 3.787 -5.541 -9.694 1.00 91.00 94 LEU A N 1
ATOM 665 C CA . LEU A 1 94 ? 3.932 -6.224 -8.421 1.00 91.00 94 LEU A CA 1
ATOM 666 C C . LEU A 1 94 ? 2.557 -6.634 -7.899 1.00 91.00 94 LEU A C 1
ATOM 668 O O . LEU A 1 94 ? 1.683 -5.785 -7.752 1.00 91.00 94 LEU A O 1
ATOM 672 N N . VAL A 1 95 ? 2.375 -7.917 -7.595 1.00 92.00 95 VAL A N 1
ATOM 673 C CA . VAL A 1 95 ? 1.144 -8.426 -6.977 1.00 92.00 95 VAL A CA 1
ATOM 674 C C . VAL A 1 95 ? 1.437 -8.849 -5.549 1.00 92.00 95 VAL A C 1
ATOM 676 O O . VAL A 1 95 ? 2.308 -9.686 -5.303 1.00 92.00 95 VAL A O 1
ATOM 679 N N . MET A 1 96 ? 0.672 -8.284 -4.624 1.00 89.50 96 MET A N 1
ATOM 680 C CA . MET A 1 96 ? 0.684 -8.635 -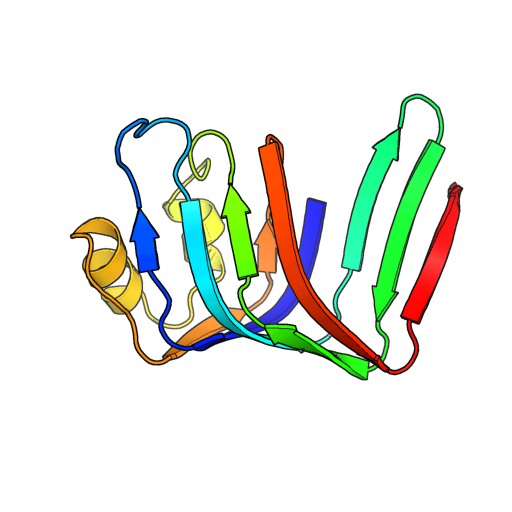3.217 1.00 89.50 96 MET A CA 1
ATOM 681 C C . MET A 1 96 ? -0.705 -9.124 -2.790 1.00 89.50 96 MET A C 1
ATOM 683 O O . MET A 1 96 ? -1.701 -8.512 -3.148 1.00 89.50 96 MET A O 1
ATOM 687 N N . THR A 1 97 ? -0.790 -10.190 -2.002 1.00 90.56 97 THR A N 1
ATOM 688 C CA . THR A 1 97 ? -2.028 -10.789 -1.475 1.00 90.56 97 THR A CA 1
ATOM 689 C C . THR A 1 97 ? -1.943 -10.916 0.043 1.00 90.56 97 THR A C 1
ATOM 691 O O . THR A 1 97 ? -0.843 -10.955 0.585 1.00 90.56 97 THR A O 1
ATOM 694 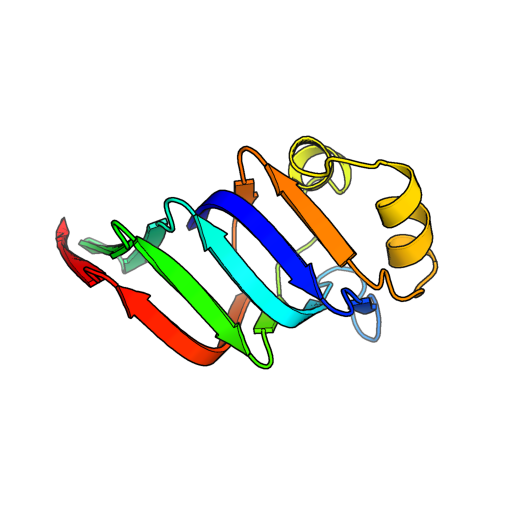N N . ASN A 1 98 ? -3.078 -10.965 0.747 1.00 87.44 98 ASN A N 1
ATOM 695 C CA . ASN A 1 98 ? -3.115 -11.035 2.219 1.00 87.44 98 ASN A CA 1
ATOM 696 C C . ASN A 1 98 ? -2.196 -9.986 2.868 1.00 87.44 98 ASN A C 1
ATOM 698 O O . ASN A 1 98 ? -1.362 -10.283 3.724 1.00 87.44 98 ASN A O 1
ATOM 702 N N . VAL A 1 99 ? -2.297 -8.754 2.378 1.00 85.44 99 VAL A N 1
ATOM 703 C CA . VAL A 1 99 ? -1.378 -7.679 2.721 1.00 85.44 99 VAL A CA 1
ATOM 704 C C . VAL A 1 99 ? -1.618 -7.235 4.151 1.00 85.44 99 VAL A C 1
ATOM 706 O O . VAL A 1 99 ? -2.722 -6.821 4.504 1.00 85.44 99 VAL A O 1
ATOM 709 N N . VAL A 1 100 ? -0.555 -7.262 4.951 1.00 85.56 100 VAL A N 1
ATOM 710 C CA . VAL A 1 100 ? -0.492 -6.639 6.273 1.00 85.56 100 VAL A CA 1
ATOM 711 C C . VAL A 1 100 ? 0.814 -5.857 6.353 1.00 85.56 100 VAL A C 1
ATOM 713 O O . VAL A 1 100 ? 1.887 -6.436 6.484 1.00 85.56 100 VAL A O 1
ATOM 716 N N . LEU A 1 101 ? 0.724 -4.531 6.257 1.00 81.31 101 LEU A N 1
ATOM 717 C CA . LEU A 1 101 ? 1.870 -3.628 6.339 1.00 81.31 101 LEU A CA 1
ATOM 718 C C . LEU A 1 101 ? 1.776 -2.763 7.593 1.00 81.31 101 LEU A C 1
ATOM 720 O O . LEU A 1 101 ? 0.812 -2.020 7.808 1.00 81.31 101 LEU A O 1
ATOM 724 N N . TYR A 1 102 ? 2.818 -2.813 8.410 1.00 80.62 102 TYR A N 1
ATOM 725 C CA . TYR A 1 102 ? 3.023 -1.836 9.468 1.00 80.62 102 TYR A CA 1
ATOM 726 C C . TYR A 1 102 ? 3.717 -0.623 8.855 1.00 80.62 102 TYR A C 1
ATOM 728 O O . TYR A 1 102 ? 4.758 -0.752 8.227 1.00 80.62 102 TYR A O 1
ATOM 736 N N . ILE A 1 103 ? 3.081 0.544 8.970 1.00 79.00 103 ILE A N 1
ATOM 737 C CA . ILE A 1 103 ? 3.587 1.806 8.426 1.00 79.00 103 ILE A CA 1
ATOM 738 C C . ILE A 1 103 ? 3.823 2.724 9.615 1.00 79.00 103 ILE A C 1
ATOM 740 O O . ILE A 1 103 ? 2.876 3.297 10.158 1.00 79.00 103 ILE A O 1
ATOM 744 N N . ASP A 1 104 ? 5.075 2.829 10.029 1.00 79.31 104 ASP A N 1
ATOM 745 C CA . ASP A 1 104 ? 5.504 3.586 11.205 1.00 79.31 104 ASP A CA 1
ATOM 746 C C . ASP A 1 104 ? 6.100 4.962 10.854 1.00 79.31 104 ASP A C 1
ATOM 748 O O . ASP A 1 104 ? 6.175 5.837 11.715 1.00 79.31 104 ASP A O 1
ATOM 752 N N . ARG A 1 105 ? 6.468 5.194 9.585 1.00 86.00 105 ARG A N 1
ATOM 753 C CA . ARG A 1 105 ? 6.926 6.502 9.092 1.00 86.00 105 ARG A CA 1
ATOM 754 C C . ARG A 1 105 ? 5.842 7.217 8.293 1.00 86.00 105 ARG A C 1
ATOM 756 O O . ARG A 1 105 ? 5.206 8.134 8.812 1.00 86.00 105 ARG A O 1
ATOM 763 N N . SER A 1 106 ? 5.609 6.829 7.039 1.00 87.69 106 SER A N 1
ATOM 764 C CA . SER A 1 106 ? 4.659 7.548 6.183 1.00 87.69 106 SER A CA 1
ATOM 765 C C . SER A 1 106 ? 4.038 6.686 5.092 1.00 87.69 106 SER A C 1
ATOM 767 O O . SER A 1 106 ? 4.705 5.862 4.474 1.00 87.69 106 SER A O 1
ATOM 769 N N . LEU A 1 107 ? 2.769 6.967 4.808 1.00 89.19 107 LEU A N 1
ATOM 770 C CA . LEU A 1 107 ? 2.049 6.542 3.613 1.00 89.19 107 LEU A CA 1
ATOM 771 C C . LEU A 1 107 ? 1.594 7.807 2.893 1.00 89.19 107 LEU A C 1
ATOM 773 O O . LEU A 1 107 ? 0.940 8.649 3.509 1.00 89.19 107 LEU A O 1
ATOM 777 N N . SER A 1 108 ? 1.926 7.941 1.616 1.00 92.69 108 SER A N 1
ATOM 778 C CA . SER A 1 108 ? 1.444 9.041 0.789 1.00 92.69 108 SER A CA 1
ATOM 779 C C . SER A 1 108 ? 1.037 8.561 -0.597 1.00 92.69 108 SER A C 1
ATOM 781 O O . SER A 1 108 ? 1.483 7.524 -1.086 1.00 92.69 108 SER A O 1
ATOM 783 N N . SER A 1 109 ? 0.152 9.332 -1.214 1.00 93.62 109 SER A N 1
ATOM 784 C CA . SER A 1 109 ? -0.329 9.140 -2.577 1.00 93.62 109 SER A CA 1
ATOM 785 C C . SER A 1 109 ? -0.659 10.503 -3.170 1.00 93.62 109 SER A C 1
ATOM 787 O O . SER A 1 109 ? -1.147 11.375 -2.450 1.00 93.62 109 SER A O 1
ATOM 789 N N . ALA A 1 110 ? -0.451 10.678 -4.472 1.00 95.00 110 ALA A N 1
ATOM 790 C CA . ALA A 1 110 ? -0.881 11.877 -5.189 1.00 95.00 110 ALA A CA 1
ATOM 791 C C . ALA A 1 110 ? -2.409 11.930 -5.336 1.00 95.00 110 ALA A C 1
ATOM 793 O O . ALA A 1 110 ? -3.013 12.996 -5.254 1.00 95.00 110 ALA A O 1
ATOM 794 N N . SER A 1 111 ? -3.043 10.771 -5.523 1.00 94.62 111 SER A N 1
ATOM 795 C CA . SER A 1 111 ? -4.498 10.636 -5.498 1.00 94.62 111 SER A CA 1
ATOM 796 C C . SER A 1 111 ? -4.907 9.293 -4.903 1.00 94.62 111 SER A C 1
ATOM 798 O O . SER A 1 111 ? -4.153 8.322 -4.990 1.00 94.62 111 SER A O 1
ATOM 800 N N . LEU A 1 112 ? -6.103 9.252 -4.315 1.00 92.88 112 LEU A N 1
ATOM 801 C CA . LEU A 1 112 ? -6.778 8.041 -3.860 1.00 92.88 112 LEU A CA 1
ATOM 802 C C . LEU A 1 112 ? -8.254 8.148 -4.252 1.00 92.88 112 LEU A C 1
ATOM 804 O O . LEU A 1 112 ? -8.945 9.076 -3.839 1.00 92.88 112 LEU A O 1
ATOM 808 N N . GLN A 1 113 ? -8.731 7.189 -5.035 1.00 94.19 113 GLN A N 1
ATOM 809 C CA . GLN A 1 113 ? -10.137 7.018 -5.374 1.00 94.19 113 GLN A CA 1
ATOM 810 C C . GLN A 1 113 ? -10.597 5.695 -4.781 1.00 94.19 113 GLN A C 1
ATOM 812 O O . GLN A 1 113 ? -10.048 4.648 -5.107 1.00 94.19 113 GLN A O 1
ATOM 817 N N . ALA A 1 114 ? -11.580 5.734 -3.890 1.00 92.06 114 ALA A N 1
ATOM 818 C CA . ALA A 1 114 ? -12.046 4.551 -3.182 1.00 92.06 114 ALA A CA 1
ATOM 819 C C . ALA A 1 114 ? -13.573 4.535 -3.142 1.00 92.06 114 ALA A C 1
ATOM 821 O O . ALA A 1 114 ? -14.202 5.411 -2.547 1.00 92.06 114 ALA A O 1
ATOM 822 N N . GLY A 1 115 ? -14.166 3.532 -3.787 1.00 88.88 115 GLY A N 1
ATOM 823 C CA . GLY A 1 115 ? -15.606 3.305 -3.726 1.00 88.88 115 GLY A CA 1
ATOM 824 C C . GLY A 1 115 ? -16.032 2.847 -2.331 1.00 88.88 115 GLY A C 1
ATOM 825 O O . GLY A 1 115 ? -15.417 1.948 -1.754 1.00 88.88 115 GLY A O 1
ATOM 826 N N . GLY A 1 116 ? -17.089 3.462 -1.795 1.00 90.50 116 GLY A N 1
ATOM 827 C CA . GLY A 1 116 ? -17.649 3.090 -0.494 1.00 90.50 116 GLY A CA 1
ATOM 828 C C . GLY A 1 116 ? -16.660 3.264 0.660 1.00 90.50 116 GLY A C 1
ATOM 829 O O . GLY A 1 116 ? -16.552 2.375 1.506 1.00 90.50 116 GLY A O 1
ATOM 830 N N . LEU A 1 117 ? -15.919 4.378 0.645 1.00 93.12 117 LEU A N 1
ATOM 831 C CA . LEU A 1 117 ? -15.009 4.779 1.712 1.00 93.12 117 LEU A CA 1
ATOM 832 C C . LEU A 1 117 ? -15.793 5.031 3.007 1.00 93.12 117 LEU A C 1
ATOM 834 O O . LEU A 1 117 ? -16.744 5.813 3.019 1.00 93.12 117 LEU A O 1
ATOM 838 N N . GLN A 1 118 ? -15.370 4.404 4.098 1.00 94.62 118 GLN A N 1
ATOM 839 C CA . GLN A 1 118 ? -15.910 4.625 5.435 1.00 94.62 118 GLN A CA 1
ATOM 840 C C . GLN A 1 118 ? -14.780 4.983 6.391 1.00 94.62 118 GLN A C 1
ATOM 842 O O . GLN A 1 118 ? -13.683 4.429 6.311 1.00 94.62 118 GLN A O 1
ATOM 847 N N . VAL A 1 119 ? -15.064 5.903 7.309 1.00 94.00 119 VAL A N 1
ATOM 848 C CA . VAL A 1 119 ? -14.144 6.302 8.373 1.00 94.00 119 VAL A CA 1
ATOM 849 C C . VAL A 1 119 ? -14.821 6.020 9.704 1.00 94.00 119 VAL A C 1
ATOM 851 O O . VAL A 1 119 ? -15.931 6.493 9.945 1.00 94.00 119 VAL A O 1
ATOM 854 N N . SER A 1 120 ? -14.159 5.248 10.557 1.00 95.00 120 SER A N 1
ATOM 855 C CA . SER A 1 120 ? -14.620 4.920 11.901 1.00 95.00 120 SER A CA 1
ATOM 856 C C . SER A 1 120 ? -13.598 5.348 12.947 1.00 95.00 120 SER A C 1
ATOM 858 O O . SER A 1 120 ? -12.390 5.334 12.702 1.00 95.00 120 SER A O 1
ATOM 860 N N . PHE A 1 121 ? -14.107 5.686 14.126 1.00 94.62 121 PHE A N 1
ATOM 861 C CA . PHE A 1 121 ? -13.338 6.088 15.296 1.00 94.62 121 PHE A CA 1
ATOM 862 C C . PHE A 1 121 ? -13.727 5.158 16.443 1.00 94.62 121 PHE A C 1
ATOM 864 O O . PHE A 1 121 ? -14.921 4.951 16.668 1.00 94.62 121 PHE A O 1
ATOM 871 N N . SER A 1 122 ? -12.744 4.584 17.129 1.00 89.50 122 SER A N 1
ATOM 872 C CA . SER A 1 122 ? -12.949 3.673 18.264 1.00 89.50 122 SER A CA 1
ATOM 873 C C . SER A 1 122 ? -11.955 3.931 19.375 1.00 89.50 122 SER A C 1
ATOM 875 O O . SER A 1 122 ? -10.789 4.214 19.014 1.00 89.50 122 SER A O 1
#